Protein AF-A0A9D2R0I3-F1 (afdb_monomer_lite)

Structure (mmCIF, N/CA/C/O backbone):
data_AF-A0A9D2R0I3-F1
#
_entry.id   AF-A0A9D2R0I3-F1
#
loop_
_atom_site.group_PDB
_atom_site.id
_atom_site.type_symbol
_atom_site.label_atom_id
_atom_site.label_alt_id
_atom_site.label_comp_id
_atom_site.label_asym_id
_atom_site.label_entity_id
_atom_site.label_seq_id
_atom_site.pdbx_PDB_ins_code
_atom_site.Cartn_x
_atom_site.Cartn_y
_atom_site.Cartn_z
_atom_site.occupancy
_atom_site.B_iso_or_equiv
_atom_site.auth_seq_id
_atom_site.auth_comp_id
_atom_site.auth_asym_id
_atom_site.auth_atom_id
_atom_site.pdbx_PDB_model_num
ATOM 1 N N . MET A 1 1 ? 23.200 5.606 27.568 1.00 55.09 1 MET A N 1
ATOM 2 C CA . MET A 1 1 ? 24.551 5.949 27.064 1.00 55.09 1 MET A CA 1
ATOM 3 C C . MET A 1 1 ? 24.947 5.099 25.845 1.00 55.09 1 MET A C 1
ATOM 5 O O . MET A 1 1 ? 25.246 5.677 24.807 1.00 55.09 1 MET A O 1
ATOM 9 N N . LEU A 1 2 ? 24.791 3.766 25.894 1.00 62.06 2 LEU A N 1
ATOM 10 C CA . LEU A 1 2 ? 25.124 2.818 24.809 1.00 62.06 2 LEU A CA 1
ATOM 11 C C . LEU A 1 2 ? 24.421 3.070 23.445 1.00 62.06 2 LEU A C 1
ATOM 13 O O . LEU A 1 2 ? 25.081 3.100 22.410 1.00 62.06 2 LEU A O 1
ATOM 17 N N . LYS A 1 3 ? 23.099 3.343 23.419 1.00 56.97 3 LYS A N 1
ATOM 18 C CA . LYS A 1 3 ? 22.349 3.668 22.173 1.00 56.97 3 LYS A CA 1
ATOM 19 C C . LYS A 1 3 ? 22.918 4.885 21.424 1.00 56.97 3 LYS A C 1
ATOM 21 O O . LYS A 1 3 ? 22.943 4.890 20.198 1.00 56.97 3 LYS A O 1
ATOM 26 N N . ARG A 1 4 ? 23.394 5.908 22.150 1.00 61.12 4 ARG A N 1
ATOM 27 C CA . ARG A 1 4 ? 23.966 7.137 21.562 1.00 61.12 4 ARG A CA 1
ATOM 28 C C . ARG A 1 4 ? 25.358 6.904 20.961 1.00 61.12 4 ARG A C 1
ATOM 30 O O . ARG A 1 4 ? 25.667 7.512 19.943 1.00 61.12 4 ARG A O 1
ATOM 37 N N . GLN A 1 5 ? 26.166 6.014 21.543 1.00 58.47 5 GLN A N 1
ATOM 38 C CA . GLN A 1 5 ? 27.449 5.597 20.962 1.00 58.47 5 GLN A CA 1
ATOM 39 C C . GLN A 1 5 ? 27.254 4.723 19.715 1.00 58.47 5 GLN A C 1
ATOM 41 O O . GLN A 1 5 ? 27.872 5.003 18.695 1.00 58.47 5 GLN A O 1
ATOM 46 N N . LEU A 1 6 ? 26.326 3.757 19.736 1.00 60.03 6 LEU A N 1
ATOM 47 C CA . LEU A 1 6 ? 26.016 2.922 18.562 1.00 60.03 6 LEU A CA 1
ATOM 48 C C . LEU A 1 6 ? 25.506 3.745 17.367 1.00 60.03 6 LEU A C 1
ATOM 50 O O .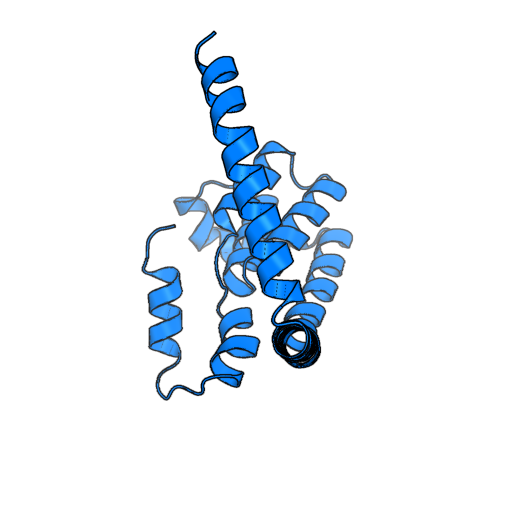 LEU A 1 6 ? 25.896 3.494 16.228 1.00 60.03 6 LEU A O 1
ATOM 54 N N . LEU A 1 7 ? 24.674 4.762 17.618 1.00 61.25 7 LEU A N 1
ATOM 55 C CA . LEU A 1 7 ? 24.217 5.702 16.587 1.00 61.25 7 LEU A CA 1
ATOM 56 C C . LEU A 1 7 ? 25.364 6.552 16.016 1.00 61.25 7 LEU A C 1
ATOM 58 O O . LEU A 1 7 ? 25.364 6.829 14.820 1.00 61.25 7 LEU A O 1
ATOM 62 N N . LYS A 1 8 ? 26.358 6.932 16.832 1.00 64.56 8 LYS A N 1
ATOM 63 C CA . LYS A 1 8 ? 27.538 7.688 16.376 1.00 64.56 8 LYS A CA 1
ATOM 64 C C . LYS A 1 8 ? 28.420 6.881 15.421 1.00 64.56 8 LYS A C 1
ATOM 66 O O . LYS A 1 8 ? 28.928 7.464 14.473 1.00 64.56 8 LYS A O 1
ATOM 71 N N . THR A 1 9 ? 28.562 5.572 15.631 1.00 68.56 9 THR A N 1
ATOM 72 C CA . THR A 1 9 ? 29.411 4.703 14.793 1.00 68.56 9 THR A CA 1
ATOM 73 C C . THR A 1 9 ? 28.689 4.184 13.543 1.00 68.56 9 THR A C 1
ATOM 75 O O . THR A 1 9 ? 29.307 4.056 12.492 1.00 68.56 9 THR A O 1
ATOM 78 N N . LYS A 1 10 ? 27.368 3.936 13.604 1.00 76.00 10 LYS A N 1
ATOM 79 C CA . LYS A 1 10 ? 26.576 3.500 12.432 1.00 76.00 10 LYS A CA 1
ATOM 80 C C . LYS A 1 10 ? 26.259 4.629 11.447 1.00 76.00 10 LYS A C 1
ATOM 82 O O . LYS A 1 10 ? 26.097 4.367 10.261 1.00 76.00 10 LYS A O 1
ATOM 87 N N . LYS A 1 11 ? 26.184 5.879 11.915 1.00 83.44 11 LYS A N 1
ATOM 88 C CA . LYS A 1 11 ? 25.903 7.049 11.068 1.00 83.44 11 LYS A CA 1
ATOM 89 C C . LYS A 1 11 ? 26.942 7.274 9.951 1.00 83.44 11 LYS A C 1
ATOM 91 O O . LYS A 1 11 ? 26.504 7.401 8.812 1.00 83.44 11 LYS A O 1
ATOM 96 N N . PRO A 1 12 ? 28.269 7.293 10.198 1.00 88.94 12 PRO A N 1
ATOM 97 C CA . PRO A 1 12 ? 29.255 7.449 9.125 1.00 88.94 12 PRO A CA 1
ATOM 98 C C . PRO A 1 12 ? 29.267 6.255 8.163 1.00 88.94 12 PRO A C 1
ATOM 100 O O . PRO A 1 12 ? 29.469 6.452 6.971 1.00 88.94 12 PRO A O 1
ATOM 103 N N . LEU A 1 13 ? 28.981 5.039 8.644 1.00 90.62 13 LEU A N 1
ATOM 104 C CA . LEU A 1 13 ? 28.846 3.855 7.791 1.00 90.62 13 LEU A CA 1
ATOM 105 C C . LEU A 1 13 ? 27.647 3.977 6.839 1.00 90.62 13 LEU A C 1
ATOM 107 O O . LEU A 1 13 ? 27.790 3.742 5.644 1.00 90.62 13 LEU A O 1
ATOM 111 N N . LEU A 1 14 ? 26.481 4.376 7.358 1.00 91.69 14 LEU A N 1
ATOM 112 C CA . LEU A 1 14 ? 25.283 4.592 6.547 1.00 91.69 14 LEU A CA 1
ATOM 113 C C . LEU A 1 14 ? 25.512 5.706 5.517 1.00 91.69 14 LEU A C 1
ATOM 115 O O . LEU A 1 14 ? 25.147 5.552 4.359 1.00 91.69 14 LEU A O 1
ATOM 119 N N . LEU A 1 15 ? 26.156 6.804 5.927 1.00 93.19 15 LEU A N 1
ATOM 120 C CA . LEU A 1 15 ? 26.511 7.903 5.028 1.00 93.19 15 LEU A CA 1
ATOM 121 C C . LEU A 1 15 ? 27.479 7.443 3.934 1.00 93.19 15 LEU A C 1
ATOM 123 O O . LEU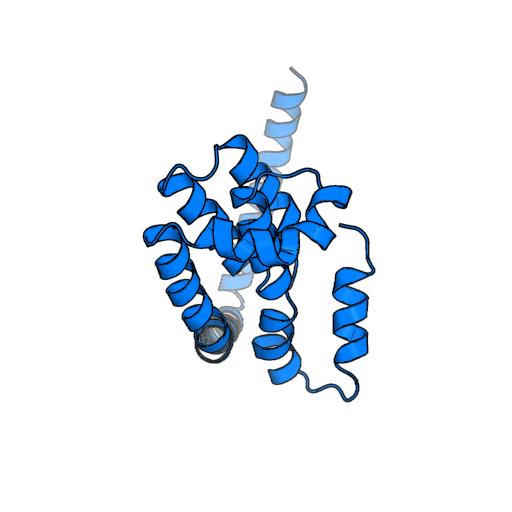 A 1 15 ? 27.239 7.731 2.770 1.00 93.19 15 LEU A O 1
ATOM 127 N N . SER A 1 16 ? 28.519 6.682 4.285 1.00 93.81 16 SER A N 1
ATOM 128 C CA . SER A 1 16 ? 29.455 6.104 3.314 1.00 93.81 16 SER A CA 1
ATOM 129 C C . SER A 1 16 ? 28.741 5.200 2.303 1.00 93.81 16 SER A C 1
ATOM 131 O O . SER A 1 16 ? 28.938 5.352 1.101 1.00 93.81 16 SER A O 1
ATOM 133 N N . LEU A 1 17 ? 27.837 4.330 2.771 1.00 95.44 17 LEU A N 1
ATOM 134 C CA . LEU A 1 17 ? 27.010 3.483 1.909 1.00 95.44 17 LEU A CA 1
ATOM 135 C C . LEU A 1 17 ? 26.142 4.314 0.952 1.00 95.44 17 LEU A C 1
ATOM 137 O O . LEU A 1 17 ? 26.129 4.043 -0.244 1.00 95.44 17 LEU A O 1
ATOM 141 N N . PHE A 1 18 ? 25.441 5.335 1.454 1.00 95.06 18 PHE A N 1
ATOM 142 C CA . PHE A 1 18 ? 24.621 6.224 0.623 1.00 95.06 18 PHE A CA 1
ATOM 143 C C . PHE A 1 18 ? 25.456 6.951 -0.436 1.00 95.06 18 PHE A C 1
ATOM 145 O O . PHE A 1 18 ? 25.051 7.013 -1.599 1.00 95.06 18 PHE A O 1
ATOM 152 N N . THR A 1 19 ? 26.635 7.455 -0.062 1.00 95.44 19 THR A N 1
ATOM 153 C CA . THR A 1 19 ? 27.558 8.110 -0.995 1.00 95.44 19 THR A CA 1
ATOM 154 C C . THR A 1 19 ? 28.059 7.128 -2.051 1.00 95.44 19 THR A C 1
ATOM 156 O O . THR A 1 19 ? 28.063 7.462 -3.231 1.00 95.44 19 THR A O 1
ATOM 159 N N . ALA A 1 20 ? 28.420 5.902 -1.661 1.00 96.38 20 ALA A N 1
ATOM 160 C CA . ALA A 1 20 ? 28.864 4.865 -2.589 1.00 96.38 20 ALA A CA 1
ATOM 161 C C . ALA A 1 20 ? 27.760 4.448 -3.576 1.00 96.38 20 ALA A C 1
ATOM 163 O O . ALA A 1 20 ? 28.024 4.331 -4.772 1.00 96.38 20 ALA A O 1
ATOM 164 N N . LEU A 1 21 ? 26.517 4.275 -3.108 1.00 94.31 21 LEU A N 1
ATOM 165 C CA . LEU A 1 21 ? 25.359 4.000 -3.968 1.00 94.31 21 LEU A CA 1
ATOM 166 C C . LEU A 1 21 ? 25.112 5.142 -4.958 1.00 94.31 21 LEU A C 1
ATOM 168 O O . LEU A 1 21 ? 24.952 4.899 -6.150 1.00 94.31 21 LEU A O 1
ATOM 172 N N . THR A 1 22 ? 25.154 6.386 -4.479 1.00 93.75 22 THR A N 1
ATOM 173 C CA . THR A 1 22 ? 24.981 7.577 -5.325 1.00 93.75 22 THR A CA 1
ATOM 174 C C . THR A 1 22 ? 26.075 7.670 -6.385 1.00 93.75 22 THR A C 1
ATOM 176 O O . THR A 1 22 ? 25.782 7.903 -7.555 1.00 93.75 22 THR A O 1
ATOM 179 N N . LEU A 1 23 ? 27.334 7.434 -6.005 1.00 96.38 23 LEU A N 1
ATOM 180 C CA . LEU A 1 23 ? 28.452 7.430 -6.944 1.00 96.38 23 LEU A CA 1
ATOM 181 C C . LEU A 1 23 ? 28.305 6.307 -7.977 1.00 96.38 23 LEU A C 1
ATOM 183 O O . LEU A 1 23 ? 28.544 6.532 -9.156 1.00 96.38 23 LEU A O 1
ATOM 187 N N . SER A 1 24 ? 27.840 5.130 -7.557 1.00 93.25 24 SER A N 1
ATOM 188 C CA . SER A 1 24 ? 27.579 4.005 -8.463 1.00 93.25 24 SER A CA 1
ATOM 189 C C . SER A 1 24 ? 26.484 4.344 -9.483 1.00 93.25 24 SER A C 1
ATOM 191 O O . SER A 1 24 ? 26.637 4.043 -10.661 1.00 93.25 24 SER A O 1
ATOM 193 N N . MET A 1 25 ? 25.415 5.034 -9.063 1.00 94.31 25 MET A N 1
ATOM 194 C CA . MET A 1 25 ? 24.373 5.535 -9.971 1.00 94.31 25 MET A CA 1
ATOM 195 C C . MET A 1 25 ? 24.899 6.598 -10.946 1.00 94.31 25 MET A C 1
ATOM 197 O O . MET A 1 25 ? 24.464 6.629 -12.091 1.00 94.3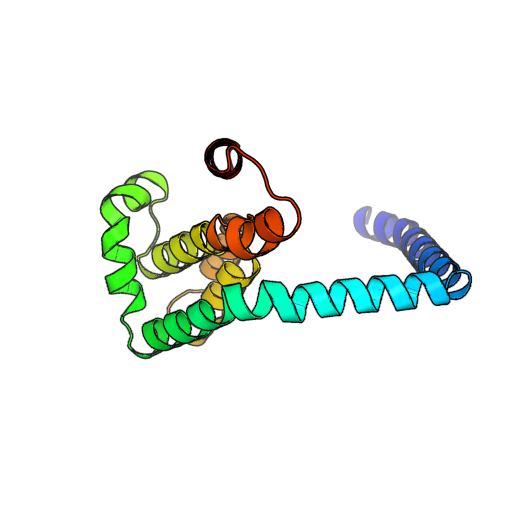1 25 MET A O 1
ATOM 201 N N . LEU A 1 26 ? 25.824 7.460 -10.507 1.00 94.75 26 LEU A N 1
ATOM 202 C CA . LEU A 1 26 ? 26.456 8.482 -11.351 1.00 94.75 26 LEU A CA 1
ATOM 203 C C . LEU A 1 26 ? 27.402 7.874 -12.394 1.00 94.75 26 LEU A C 1
ATOM 205 O O . LEU A 1 26 ? 27.425 8.338 -13.533 1.00 94.75 26 LEU A O 1
ATOM 209 N N . LEU A 1 27 ? 28.168 6.847 -12.009 1.00 96.44 27 LEU A N 1
ATOM 210 C CA . LEU A 1 27 ? 29.070 6.119 -12.906 1.00 96.44 27 LEU A CA 1
ATOM 211 C C . LEU A 1 27 ? 28.299 5.311 -13.960 1.00 96.44 27 LEU A C 1
ATOM 213 O O . LEU A 1 27 ? 28.746 5.206 -15.096 1.00 96.44 27 LEU A O 1
ATOM 217 N N . GLU A 1 28 ? 27.130 4.780 -13.596 1.00 94.88 28 GLU A N 1
ATOM 218 C CA . GLU A 1 28 ? 26.250 3.980 -14.459 1.00 94.88 28 GLU A CA 1
ATOM 219 C C . GLU A 1 28 ? 24.971 4.755 -14.836 1.00 94.88 28 GLU A C 1
ATOM 221 O O . GLU A 1 28 ? 23.865 4.209 -14.821 1.00 94.88 28 GLU A O 1
ATOM 226 N N . ASN A 1 29 ? 25.111 6.050 -15.148 1.00 93.56 29 ASN A N 1
ATOM 227 C CA . ASN A 1 29 ? 23.986 6.976 -15.332 1.00 93.56 29 ASN A CA 1
ATOM 228 C C . ASN A 1 29 ? 22.980 6.539 -16.418 1.00 93.56 29 ASN A C 1
ATOM 230 O O . ASN A 1 29 ? 21.777 6.594 -16.174 1.00 93.56 29 ASN A O 1
ATOM 234 N N . GLU A 1 30 ? 23.441 6.021 -17.557 1.00 94.25 30 GLU A N 1
ATOM 235 C CA . GLU A 1 30 ? 22.596 5.517 -18.647 1.00 94.25 30 GLU A CA 1
ATOM 236 C C . GLU A 1 30 ? 21.744 4.318 -18.196 1.00 94.25 30 GLU A C 1
ATOM 238 O O . GLU A 1 30 ? 20.542 4.239 -18.470 1.00 94.25 30 GLU A O 1
ATOM 243 N N . LYS A 1 31 ? 22.336 3.384 -17.436 1.00 93.62 31 LYS A N 1
ATOM 244 C CA . LYS A 1 31 ? 21.606 2.239 -16.864 1.00 93.62 31 LYS A CA 1
ATOM 245 C C . LYS A 1 31 ? 20.630 2.701 -15.789 1.00 93.62 31 LYS A C 1
ATOM 247 O O . LYS A 1 31 ? 19.487 2.255 -15.768 1.00 93.62 31 LYS A O 1
ATOM 252 N N . ALA A 1 32 ? 21.059 3.608 -14.913 1.00 93.56 32 ALA A N 1
ATOM 253 C CA . ALA A 1 32 ? 20.205 4.168 -13.875 1.00 93.56 32 ALA A CA 1
ATOM 254 C C . ALA A 1 32 ? 18.987 4.880 -14.485 1.00 93.56 32 ALA A C 1
ATOM 256 O O . ALA A 1 32 ? 17.864 4.664 -14.027 1.00 93.56 32 ALA A O 1
ATOM 257 N N . PHE A 1 33 ? 19.184 5.665 -15.546 1.00 94.06 33 PHE A N 1
ATOM 258 C CA . PHE A 1 33 ? 18.117 6.356 -16.263 1.00 94.06 33 PHE A CA 1
ATOM 259 C C . PHE A 1 33 ? 17.168 5.376 -16.967 1.00 94.06 33 PHE A C 1
ATOM 261 O O . PHE A 1 33 ? 15.962 5.409 -16.722 1.00 94.06 33 PHE A O 1
ATOM 268 N N . SER A 1 34 ? 17.699 4.462 -17.784 1.00 95.56 34 SER A N 1
ATOM 269 C CA . SER A 1 34 ? 16.892 3.497 -18.549 1.00 95.56 34 SER A CA 1
ATOM 270 C C . SER A 1 34 ? 16.086 2.543 -17.657 1.00 95.56 34 SER A C 1
ATOM 272 O O . SER A 1 34 ? 14.900 2.309 -17.912 1.00 95.56 34 SER A O 1
ATOM 274 N N . LEU A 1 35 ? 16.672 2.037 -16.567 1.00 93.69 35 LEU A N 1
ATOM 275 C CA . LEU A 1 35 ? 15.963 1.191 -15.602 1.00 93.69 35 LEU A CA 1
ATOM 276 C C . LEU A 1 35 ? 14.918 1.979 -14.804 1.00 93.69 35 LEU A C 1
ATOM 278 O O . LEU A 1 35 ? 13.829 1.461 -14.558 1.00 93.69 35 LEU A O 1
ATOM 282 N N . SER A 1 36 ? 15.200 3.237 -14.450 1.00 94.56 36 SER A N 1
ATOM 283 C CA . SER A 1 36 ? 14.213 4.104 -13.791 1.00 94.56 36 SER A CA 1
ATOM 284 C C . SER A 1 36 ? 13.021 4.391 -14.703 1.00 94.56 36 SER A C 1
ATOM 286 O O . SER A 1 36 ? 11.879 4.299 -14.256 1.00 94.56 36 SER A O 1
ATOM 288 N N . LEU A 1 37 ? 13.264 4.668 -15.988 1.00 96.31 37 LEU A N 1
ATOM 289 C CA . LEU A 1 37 ? 12.207 4.865 -16.981 1.00 96.31 37 LEU A CA 1
ATOM 290 C C . LEU A 1 37 ? 11.377 3.591 -17.176 1.00 96.31 37 LEU A C 1
ATOM 292 O O . LEU A 1 37 ? 10.151 3.651 -17.228 1.00 96.31 37 LEU A O 1
ATOM 296 N N . THR A 1 38 ? 12.032 2.428 -17.206 1.00 94.00 38 THR A N 1
ATOM 297 C CA . THR A 1 38 ? 11.348 1.128 -17.261 1.00 94.00 38 THR A CA 1
ATOM 298 C C . THR A 1 38 ? 10.446 0.932 -16.040 1.00 94.00 38 THR A C 1
ATOM 300 O O . THR A 1 38 ? 9.277 0.584 -16.187 1.00 94.00 38 THR A O 1
ATOM 303 N N . GLY A 1 39 ? 10.953 1.209 -14.834 1.00 92.00 39 GLY A N 1
ATOM 304 C CA . GLY A 1 39 ? 10.167 1.143 -13.600 1.00 92.00 39 GLY A CA 1
ATOM 305 C C . GLY A 1 39 ? 8.977 2.108 -13.596 1.00 92.00 39 GLY A C 1
ATOM 306 O O . GLY A 1 39 ? 7.878 1.723 -13.195 1.00 92.00 39 GLY A O 1
ATOM 307 N N . LEU A 1 40 ? 9.169 3.332 -14.095 1.00 95.31 40 LEU A N 1
ATOM 308 C CA . LEU A 1 40 ? 8.109 4.332 -14.228 1.00 95.31 40 LEU A CA 1
ATOM 309 C C . LEU A 1 40 ? 7.015 3.879 -15.203 1.00 95.31 40 LEU A C 1
ATOM 311 O O . LEU A 1 40 ? 5.834 3.971 -14.869 1.00 95.31 40 LEU A O 1
ATOM 315 N N . ASN A 1 41 ? 7.392 3.347 -16.368 1.00 94.31 41 ASN A N 1
ATOM 316 C CA . ASN A 1 41 ? 6.440 2.829 -17.351 1.00 94.31 41 ASN A CA 1
ATOM 317 C C . ASN A 1 41 ? 5.667 1.629 -16.798 1.00 94.31 41 ASN A C 1
ATOM 319 O O . ASN A 1 41 ? 4.449 1.584 -16.921 1.00 94.31 41 ASN A O 1
ATOM 323 N N . LEU A 1 42 ? 6.331 0.698 -16.104 1.00 90.25 42 LEU A N 1
ATOM 324 C CA . LEU A 1 42 ? 5.648 -0.420 -15.445 1.00 90.25 42 LEU A CA 1
ATOM 325 C C . LEU A 1 42 ? 4.636 0.067 -14.401 1.00 90.25 42 LEU A C 1
ATOM 327 O O . LEU A 1 42 ? 3.503 -0.419 -14.353 1.00 90.25 42 LEU A O 1
ATOM 331 N N . TRP A 1 43 ? 5.015 1.041 -13.573 1.00 90.50 43 TRP A N 1
ATOM 332 C CA . TRP A 1 43 ? 4.101 1.652 -12.611 1.00 90.50 43 TRP A CA 1
ATOM 333 C C . TRP A 1 43 ? 2.889 2.289 -13.306 1.00 90.50 43 TRP A C 1
ATOM 335 O O . TRP A 1 43 ? 1.746 2.013 -12.933 1.00 90.50 43 TRP A O 1
ATOM 345 N N . PHE A 1 44 ? 3.130 3.092 -14.342 1.00 92.56 44 PHE A N 1
ATOM 346 C CA . PHE A 1 44 ? 2.092 3.829 -15.053 1.00 92.56 44 PHE A CA 1
ATOM 347 C C . PHE A 1 44 ? 1.157 2.920 -15.862 1.00 92.56 44 PHE A C 1
ATOM 349 O O . PHE A 1 44 ? -0.058 3.060 -15.772 1.00 92.56 44 PHE A O 1
ATOM 356 N N . GLU A 1 45 ? 1.695 1.968 -16.620 1.00 91.12 45 GLU A N 1
ATOM 357 C CA . GLU A 1 45 ? 0.921 1.131 -17.543 1.00 91.12 45 GLU A CA 1
ATOM 358 C C . GLU A 1 45 ? 0.261 -0.073 -16.871 1.00 91.12 45 GLU A C 1
ATOM 360 O O . GLU A 1 45 ? -0.742 -0.582 -17.370 1.00 91.12 45 GLU A O 1
ATOM 365 N N . LYS A 1 46 ? 0.824 -0.574 -15.765 1.00 87.94 46 LYS A N 1
ATOM 366 C CA . LYS A 1 46 ? 0.334 -1.798 -15.110 1.00 87.94 46 LYS A CA 1
ATOM 367 C C . LYS A 1 46 ? -0.260 -1.519 -13.738 1.00 87.94 46 LYS A C 1
ATOM 369 O O . LYS A 1 46 ? -1.369 -1.969 -13.443 1.00 87.94 46 LYS A O 1
ATOM 374 N N . MET A 1 47 ? 0.447 -0.771 -12.891 1.00 87.12 47 MET A N 1
ATOM 375 C CA . MET A 1 47 ? 0.033 -0.584 -11.499 1.00 87.12 47 MET A CA 1
ATOM 376 C C . MET A 1 47 ? -1.144 0.389 -11.366 1.00 87.12 47 MET A C 1
ATOM 378 O O . MET A 1 47 ? -2.112 0.070 -10.673 1.00 87.12 47 MET A O 1
ATOM 382 N N . ILE A 1 48 ? -1.099 1.541 -12.050 1.00 90.50 48 ILE A N 1
ATOM 383 C CA . ILE A 1 48 ? -2.187 2.532 -12.000 1.00 90.50 48 ILE A CA 1
ATOM 384 C C . ILE A 1 48 ? -3.513 1.946 -12.501 1.00 90.50 48 ILE A C 1
ATOM 386 O O . ILE A 1 48 ? -4.477 2.007 -11.737 1.00 90.50 48 ILE A O 1
ATOM 390 N N . PRO A 1 49 ? -3.615 1.345 -13.704 1.00 90.12 49 PRO A N 1
ATOM 391 C CA . PRO A 1 49 ? -4.901 0.869 -14.211 1.00 90.12 49 PRO A CA 1
ATOM 392 C C . PRO A 1 49 ? -5.489 -0.246 -13.345 1.00 90.12 49 PRO A C 1
ATOM 394 O O . PRO A 1 49 ? -6.705 -0.355 -13.222 1.00 90.12 49 PRO A O 1
ATOM 397 N N . THR A 1 50 ? -4.624 -1.035 -12.698 1.00 89.06 50 THR A N 1
ATOM 398 C CA . THR A 1 50 ? -5.039 -2.099 -11.782 1.00 89.06 50 THR A CA 1
ATOM 399 C C . THR A 1 50 ? -5.601 -1.542 -10.476 1.00 89.06 50 THR A C 1
ATOM 401 O O . THR A 1 50 ? -6.634 -2.016 -10.021 1.00 89.06 50 THR A O 1
ATOM 404 N N . LEU A 1 51 ? -4.941 -0.566 -9.840 1.00 91.00 51 LEU A N 1
ATOM 405 C CA . LEU A 1 51 ? -5.297 -0.127 -8.483 1.00 91.00 51 LEU A CA 1
ATOM 406 C C . LEU A 1 51 ? -6.228 1.088 -8.444 1.00 91.00 51 LEU A C 1
ATOM 408 O O . LEU A 1 51 ? -7.053 1.189 -7.535 1.00 91.00 51 LEU A O 1
ATOM 412 N N . LEU A 1 52 ? -6.115 2.007 -9.405 1.00 92.62 52 LEU A N 1
ATOM 413 C CA . LEU A 1 52 ? -6.838 3.280 -9.399 1.00 92.62 52 LEU A CA 1
ATOM 414 C C . LEU A 1 52 ? -8.368 3.116 -9.312 1.00 92.62 52 LEU A C 1
ATOM 416 O O . LEU A 1 52 ? -8.972 3.819 -8.499 1.00 92.62 52 LEU A O 1
ATOM 420 N N . PRO A 1 53 ? -9.017 2.186 -10.045 1.00 92.12 53 PRO A N 1
ATOM 421 C CA . PRO A 1 53 ? -10.457 1.972 -9.904 1.00 92.12 53 PRO A CA 1
ATOM 422 C C . PRO A 1 53 ? -10.849 1.610 -8.467 1.00 92.12 53 PRO A C 1
ATOM 424 O O . PRO A 1 53 ? -11.803 2.164 -7.922 1.00 92.12 53 PRO A O 1
ATOM 427 N N . PHE A 1 54 ? -10.069 0.749 -7.807 1.00 91.56 54 PHE A N 1
ATOM 428 C CA . PHE A 1 54 ? -10.310 0.362 -6.417 1.00 91.56 54 PHE A CA 1
ATOM 429 C C . PHE A 1 54 ? -10.029 1.503 -5.438 1.00 91.56 54 PHE A C 1
ATOM 431 O O . PHE A 1 54 ? -10.756 1.638 -4.455 1.00 91.56 54 PHE A O 1
ATOM 438 N N . MET A 1 55 ? -9.027 2.350 -5.703 1.00 93.69 55 MET A N 1
ATOM 439 C CA . MET A 1 55 ? -8.774 3.561 -4.908 1.00 93.69 55 MET A CA 1
ATOM 440 C C . MET A 1 55 ? -9.994 4.484 -4.920 1.00 93.69 55 MET A C 1
ATOM 442 O O . MET A 1 55 ? -10.435 4.932 -3.862 1.00 93.69 55 MET A O 1
ATOM 446 N N . ILE A 1 56 ? -10.552 4.738 -6.107 1.00 95.12 56 ILE A N 1
ATOM 447 C CA . ILE A 1 56 ? -11.717 5.609 -6.288 1.00 95.12 56 ILE A CA 1
ATOM 448 C C . ILE A 1 56 ? -12.946 4.999 -5.606 1.00 95.12 56 ILE A C 1
ATOM 450 O O . ILE A 1 56 ? -13.577 5.660 -4.782 1.00 95.12 56 ILE A O 1
ATOM 454 N N . LEU A 1 57 ? -13.255 3.730 -5.889 1.00 94.81 57 LEU A N 1
ATOM 455 C CA . LEU A 1 57 ? -14.407 3.035 -5.307 1.00 94.81 57 LEU A CA 1
ATOM 456 C C . LEU A 1 57 ? -14.324 2.969 -3.780 1.00 94.81 57 LEU A C 1
ATOM 458 O O . LEU A 1 57 ? -15.300 3.267 -3.093 1.00 94.81 57 LEU A O 1
ATOM 462 N N . SER A 1 58 ? -13.152 2.641 -3.234 1.00 94.25 58 SER A N 1
ATOM 463 C CA . SER A 1 58 ? -12.949 2.615 -1.788 1.00 94.25 58 SER A CA 1
ATOM 464 C C . SER A 1 58 ? -13.099 4.002 -1.166 1.00 94.25 58 SER A C 1
ATOM 466 O O . SER A 1 58 ? -13.721 4.132 -0.114 1.00 94.25 58 SER A O 1
ATOM 468 N N . GLY A 1 59 ? -12.557 5.046 -1.799 1.00 94.00 59 GLY A N 1
ATOM 469 C CA . GLY A 1 59 ? -12.715 6.422 -1.326 1.00 94.00 59 GLY A CA 1
ATOM 470 C C . GLY A 1 59 ? -14.186 6.848 -1.284 1.00 94.00 59 GLY A C 1
ATOM 471 O O . GLY A 1 59 ? -14.630 7.448 -0.305 1.00 94.00 59 GLY A O 1
ATOM 472 N N . ILE A 1 60 ? -14.965 6.474 -2.304 1.00 95.81 60 ILE A N 1
ATOM 473 C CA . ILE A 1 60 ? -16.417 6.691 -2.345 1.00 95.81 60 ILE A CA 1
ATOM 474 C C . ILE A 1 60 ? -17.109 5.945 -1.192 1.00 95.81 60 ILE A C 1
ATOM 476 O O . ILE A 1 60 ? -17.889 6.554 -0.460 1.00 95.81 60 ILE A O 1
ATOM 480 N N . LEU A 1 61 ? -16.800 4.661 -0.973 1.00 95.88 61 LEU A N 1
ATOM 481 C CA . LEU A 1 61 ? -17.392 3.863 0.111 1.00 95.88 61 LEU A CA 1
ATOM 482 C C . LEU A 1 61 ? -17.121 4.453 1.500 1.00 95.88 61 LEU A C 1
ATOM 484 O O . LEU A 1 61 ? -18.035 4.512 2.323 1.00 95.88 61 LEU A O 1
ATOM 488 N N . ILE A 1 62 ? -15.893 4.910 1.759 1.00 95.06 62 ILE A N 1
ATOM 489 C CA . ILE A 1 62 ? -15.524 5.534 3.038 1.00 95.06 62 ILE A CA 1
ATOM 490 C C . ILE A 1 62 ? -16.323 6.826 3.245 1.00 95.06 62 ILE A C 1
ATOM 492 O O . ILE A 1 62 ? -16.933 7.010 4.298 1.00 95.06 62 ILE A O 1
ATOM 496 N N . ARG A 1 63 ? -16.381 7.698 2.230 1.00 93.81 63 ARG A N 1
ATOM 497 C CA . ARG A 1 63 ? -17.088 8.992 2.303 1.00 93.81 63 ARG A CA 1
ATOM 498 C C . ARG A 1 63 ? -18.596 8.840 2.457 1.00 93.81 63 ARG A C 1
ATOM 500 O O . ARG A 1 63 ? -19.216 9.638 3.150 1.00 93.81 63 ARG A O 1
ATOM 507 N N . MET A 1 64 ? -19.178 7.804 1.857 1.00 95.50 64 MET A N 1
ATOM 508 C CA . MET A 1 64 ? -20.596 7.471 2.017 1.00 95.50 64 MET A CA 1
ATOM 509 C C . MET A 1 64 ? -20.900 6.697 3.311 1.00 95.50 64 MET A C 1
ATOM 511 O O . MET A 1 64 ? -22.041 6.294 3.514 1.00 95.50 64 MET A O 1
ATOM 515 N N . ASN A 1 65 ? -19.916 6.470 4.192 1.00 93.56 65 ASN A N 1
ATOM 516 C CA . ASN A 1 65 ? -20.059 5.648 5.401 1.00 93.56 65 ASN A CA 1
ATOM 517 C C . ASN A 1 65 ? -20.523 4.200 5.131 1.00 93.56 65 ASN A C 1
ATOM 519 O O . ASN A 1 65 ? -21.126 3.561 5.992 1.00 93.56 65 ASN A O 1
ATOM 523 N N . LEU A 1 66 ? -20.213 3.657 3.951 1.00 95.19 66 LEU A N 1
ATOM 524 C CA . LEU A 1 66 ? -20.559 2.290 3.550 1.00 95.19 66 LEU A CA 1
ATOM 525 C C . LEU A 1 66 ? -19.425 1.279 3.778 1.00 95.19 66 LEU A C 1
ATOM 527 O O . LEU A 1 66 ? -19.664 0.077 3.662 1.00 95.19 66 LEU A O 1
ATOM 531 N N . SER A 1 67 ? -18.219 1.737 4.131 1.00 94.19 67 SER A N 1
ATOM 532 C CA . SER A 1 67 ? -17.055 0.883 4.429 1.00 94.19 67 SER A CA 1
ATOM 533 C C . SER A 1 67 ? -17.371 -0.210 5.452 1.00 94.19 67 SER A C 1
ATOM 535 O O . SER A 1 67 ? -17.052 -1.378 5.247 1.00 94.19 67 SER A O 1
ATOM 537 N N . ASP A 1 68 ? -18.071 0.153 6.525 1.00 93.25 68 ASP A N 1
ATOM 538 C CA . ASP A 1 68 ? -18.341 -0.747 7.648 1.00 93.25 68 ASP A CA 1
ATOM 539 C C . ASP A 1 68 ? -19.407 -1.781 7.250 1.00 93.25 68 ASP A C 1
ATOM 541 O O . ASP A 1 68 ? -19.312 -2.960 7.586 1.00 93.25 68 ASP A O 1
ATOM 545 N N . SER A 1 69 ? -20.393 -1.364 6.446 1.00 94.44 69 SER A N 1
ATOM 546 C CA . SER A 1 69 ? -21.380 -2.265 5.838 1.00 94.44 69 SER A CA 1
ATOM 547 C C . SER A 1 69 ? -20.729 -3.279 4.906 1.00 94.44 69 SER A C 1
ATOM 549 O O . SER A 1 69 ? -21.081 -4.455 4.951 1.00 94.44 69 SER A O 1
ATOM 551 N N . PHE A 1 70 ? -19.762 -2.846 4.097 1.00 94.25 70 PHE A N 1
ATOM 552 C CA . PHE A 1 70 ? -18.992 -3.747 3.247 1.00 94.25 70 PHE A CA 1
ATOM 553 C C . PHE A 1 70 ? -18.161 -4.730 4.084 1.00 94.25 70 PHE A C 1
ATOM 555 O O . PHE A 1 70 ? -18.172 -5.930 3.820 1.00 94.25 70 PHE A O 1
ATOM 562 N N . ALA A 1 71 ? -17.495 -4.255 5.139 1.00 93.38 71 ALA A N 1
ATOM 563 C CA . ALA A 1 71 ? -16.705 -5.102 6.030 1.00 93.38 71 ALA A CA 1
ATOM 564 C C . ALA A 1 71 ? -17.545 -6.174 6.737 1.00 93.38 71 ALA A C 1
ATOM 566 O O . ALA A 1 71 ? -17.085 -7.305 6.909 1.00 93.38 71 ALA A O 1
ATOM 567 N N . ARG A 1 72 ? -18.798 -5.858 7.093 1.00 92.62 72 ARG A N 1
ATOM 568 C CA . ARG A 1 72 ? -19.727 -6.813 7.713 1.00 92.62 72 ARG A CA 1
ATOM 569 C C . ARG A 1 72 ? -20.013 -8.043 6.857 1.00 92.62 72 ARG A C 1
ATOM 571 O O . ARG A 1 72 ? -20.275 -9.096 7.429 1.00 92.62 72 ARG A O 1
ATOM 578 N N . LEU A 1 73 ? -19.895 -7.956 5.530 1.00 94.12 73 LEU A N 1
ATOM 579 C CA . LEU A 1 73 ? -20.005 -9.124 4.647 1.00 94.12 73 LEU A CA 1
ATOM 580 C C . LEU A 1 73 ? -18.914 -10.170 4.942 1.00 94.12 73 LEU A C 1
ATOM 582 O O . LEU A 1 73 ? -19.168 -11.369 4.888 1.00 94.12 73 LEU A O 1
ATOM 586 N N . PHE A 1 74 ? -17.713 -9.712 5.302 1.00 91.69 74 PHE A N 1
ATOM 587 C CA . PHE A 1 74 ? -16.549 -10.556 5.596 1.00 91.69 74 PHE A CA 1
ATOM 588 C C . PHE A 1 74 ? -16.346 -10.804 7.098 1.00 91.69 74 PHE A C 1
ATOM 590 O O . PHE A 1 74 ? -15.528 -11.640 7.493 1.00 91.69 74 PHE A O 1
ATOM 597 N N . ALA A 1 75 ? -17.105 -10.112 7.952 1.00 90.81 75 ALA A N 1
ATOM 598 C CA . ALA A 1 75 ? -17.021 -10.242 9.400 1.00 90.81 75 ALA A CA 1
ATOM 599 C C . ALA A 1 75 ? -17.236 -11.678 9.925 1.00 90.81 75 ALA A C 1
ATOM 601 O O . ALA A 1 75 ? -16.487 -12.053 10.825 1.00 90.81 75 ALA A O 1
ATOM 602 N N . PRO A 1 76 ? -18.153 -12.519 9.397 1.00 90.06 76 PRO A N 1
ATOM 603 C CA . PRO A 1 76 ? -18.321 -13.891 9.890 1.00 90.06 76 PRO A CA 1
ATOM 604 C C . PRO A 1 76 ? -17.044 -14.734 9.798 1.00 90.06 76 PRO A C 1
ATOM 606 O O . PRO A 1 76 ? -16.802 -15.575 10.658 1.00 90.06 76 PRO A O 1
ATOM 609 N N . LEU A 1 77 ? -16.214 -14.480 8.782 1.00 88.75 77 LEU A N 1
ATOM 610 C CA . LEU A 1 77 ? -14.960 -15.195 8.558 1.00 88.75 77 LEU A CA 1
ATOM 611 C C . LEU A 1 77 ? -13.805 -14.586 9.362 1.00 88.75 77 LEU A C 1
ATOM 613 O O . LEU A 1 77 ? -13.043 -15.298 10.007 1.00 88.75 77 LEU A O 1
ATOM 617 N N . LEU A 1 78 ? -13.666 -13.259 9.324 1.00 88.50 78 LEU A N 1
ATOM 618 C CA . LEU A 1 78 ? -12.469 -12.575 9.820 1.00 88.50 78 LEU A CA 1
ATOM 619 C C . LEU A 1 78 ? -12.571 -12.146 11.287 1.00 88.50 78 LEU A C 1
ATOM 621 O O . LEU A 1 78 ? -11.564 -12.081 11.993 1.00 88.50 78 LEU A O 1
ATOM 625 N N . ARG A 1 79 ? -13.776 -11.860 11.783 1.00 88.19 79 ARG A N 1
ATOM 626 C CA . ARG A 1 79 ? -13.976 -11.355 13.147 1.00 88.19 79 ARG A CA 1
ATOM 627 C C . ARG A 1 79 ? -13.652 -12.389 14.235 1.00 88.19 79 ARG A C 1
ATOM 629 O O . ARG A 1 79 ? -13.040 -11.978 15.221 1.00 88.19 79 ARG A O 1
ATOM 636 N N . PRO A 1 80 ? -13.963 -13.695 14.090 1.00 88.06 80 PRO A N 1
ATOM 637 C CA . PRO A 1 80 ? -13.537 -14.708 15.062 1.00 88.06 80 PRO A CA 1
ATOM 638 C C . PRO A 1 80 ? -12.012 -14.845 15.163 1.00 88.06 80 PRO A C 1
ATOM 640 O O . PRO A 1 80 ? -11.495 -15.105 16.248 1.00 88.06 80 PRO A O 1
ATOM 643 N N . ILE A 1 81 ? -11.306 -14.636 14.045 1.00 87.00 81 ILE A N 1
ATOM 644 C CA . ILE A 1 81 ? -9.849 -14.787 13.934 1.00 87.00 81 ILE A CA 1
ATOM 645 C C . ILE A 1 81 ? -9.133 -13.563 14.516 1.00 87.00 81 ILE A C 1
ATOM 647 O O . ILE A 1 81 ? -8.275 -13.702 15.382 1.00 87.00 81 ILE A O 1
ATOM 651 N N . PHE A 1 82 ? -9.503 -12.359 14.068 1.00 85.56 82 PHE A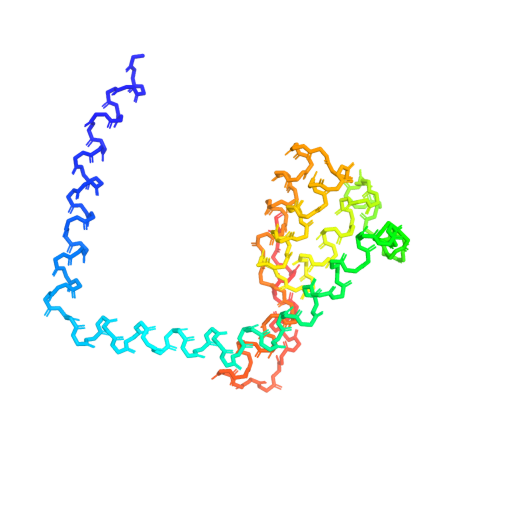 N 1
ATOM 652 C CA . PHE A 1 82 ? -8.746 -11.136 14.361 1.00 85.56 82 PHE A CA 1
ATOM 653 C C . PHE A 1 82 ? -9.357 -10.257 15.461 1.00 85.56 82 PHE A C 1
ATOM 655 O O . PHE A 1 82 ? -8.659 -9.412 16.013 1.00 85.56 82 PHE A O 1
ATOM 662 N N . ARG A 1 83 ? -10.644 -10.436 15.801 1.00 88.56 83 ARG A N 1
ATOM 663 C CA . ARG A 1 83 ? -11.369 -9.648 16.825 1.00 88.56 83 ARG A CA 1
ATOM 664 C C . ARG A 1 83 ? -11.254 -8.123 16.637 1.00 88.56 83 ARG A C 1
ATOM 666 O O . ARG A 1 83 ? -11.114 -7.379 17.603 1.00 88.56 83 ARG A O 1
ATOM 673 N N . LEU A 1 84 ? -11.323 -7.668 15.386 1.00 89.44 84 LEU A N 1
ATOM 674 C CA . LEU A 1 84 ? -11.188 -6.262 14.988 1.00 89.44 84 LEU A CA 1
ATOM 675 C C . LEU A 1 84 ? -12.544 -5.538 14.869 1.00 89.44 84 LEU A C 1
ATOM 677 O O . LEU A 1 84 ? -13.597 -6.177 14.765 1.00 89.44 84 LEU A O 1
ATOM 681 N N . SER A 1 85 ? -12.504 -4.199 14.870 1.00 92.69 85 SER A N 1
ATOM 682 C CA . SER A 1 85 ? -13.640 -3.328 14.532 1.00 92.69 85 SER A CA 1
ATOM 683 C C . SER A 1 85 ? -14.010 -3.437 13.044 1.00 92.69 85 SER A C 1
ATOM 685 O O . SER A 1 85 ? -13.179 -3.836 12.227 1.00 92.69 85 SER A O 1
ATOM 687 N N . ASP A 1 86 ? -15.241 -3.066 12.670 1.00 93.69 86 ASP A N 1
ATOM 688 C CA . ASP A 1 86 ? -15.694 -3.104 11.267 1.00 93.69 86 ASP A CA 1
ATOM 689 C C . ASP A 1 86 ? -14.802 -2.227 10.363 1.00 93.69 86 ASP A C 1
ATOM 691 O O . ASP A 1 86 ? -14.418 -2.652 9.273 1.00 93.69 86 ASP A O 1
ATOM 695 N N . SER A 1 87 ? -14.383 -1.051 10.846 1.00 93.94 87 SER A N 1
ATOM 696 C CA . SER A 1 87 ? -13.438 -0.170 10.145 1.00 93.94 87 SER A CA 1
ATOM 697 C C . SER A 1 87 ? -12.084 -0.845 9.902 1.00 93.94 87 SER A C 1
ATOM 699 O O . SER A 1 87 ? -11.528 -0.754 8.808 1.00 93.94 87 SER A O 1
ATOM 701 N N . CYS A 1 88 ? -11.541 -1.547 10.904 1.00 95.06 88 CYS A N 1
ATOM 702 C CA . CYS A 1 88 ? -10.291 -2.296 10.761 1.00 95.06 88 CYS A CA 1
ATOM 703 C C . CYS A 1 88 ? -10.451 -3.476 9.792 1.00 95.06 88 CYS A C 1
ATOM 705 O O . CYS A 1 88 ? -9.580 -3.713 8.959 1.00 95.06 88 CYS A O 1
ATOM 707 N N . LEU A 1 89 ? -11.579 -4.190 9.860 1.00 95.19 89 LEU A N 1
ATOM 708 C CA . LEU A 1 89 ? -11.897 -5.280 8.938 1.00 95.19 89 LEU A CA 1
ATOM 709 C C . LEU A 1 89 ? -11.986 -4.791 7.491 1.00 95.19 89 LEU A C 1
ATOM 711 O O . LEU A 1 89 ? -11.486 -5.472 6.600 1.00 95.19 89 LEU A O 1
ATOM 715 N N . TYR A 1 90 ? -12.558 -3.607 7.253 1.00 95.88 90 TYR A N 1
ATOM 716 C CA . TYR A 1 90 ? -12.576 -2.995 5.925 1.00 95.88 90 TYR A CA 1
ATOM 717 C C . TYR A 1 90 ? -11.157 -2.840 5.363 1.00 95.88 90 TYR A C 1
ATOM 719 O O . TYR A 1 90 ? -10.866 -3.289 4.254 1.00 95.88 90 TYR A O 1
ATOM 727 N N . VAL A 1 91 ? -10.257 -2.247 6.154 1.00 95.56 91 VAL A N 1
ATOM 728 C CA . VAL A 1 91 ? -8.861 -2.021 5.758 1.00 95.56 91 VAL A CA 1
ATOM 729 C C . VAL A 1 91 ? -8.136 -3.342 5.526 1.00 95.56 91 VAL A C 1
ATOM 731 O O . VAL A 1 91 ? -7.443 -3.476 4.522 1.00 95.56 91 VAL A O 1
ATOM 734 N N . LEU A 1 92 ? -8.345 -4.329 6.402 1.00 94.06 92 LEU A N 1
ATOM 735 C CA . LEU A 1 92 ? -7.765 -5.664 6.280 1.00 94.06 92 LEU A CA 1
ATOM 736 C C . LEU A 1 92 ? -8.201 -6.352 4.980 1.00 94.06 92 LEU A C 1
ATOM 738 O O . LEU A 1 92 ? -7.359 -6.866 4.250 1.00 94.06 92 LEU A O 1
ATOM 742 N N . VAL A 1 93 ? -9.498 -6.331 4.660 1.00 93.50 93 VAL A N 1
ATOM 743 C CA . VAL A 1 93 ? -10.042 -6.950 3.441 1.00 93.50 93 VAL A CA 1
ATOM 744 C C . VAL A 1 93 ? -9.460 -6.289 2.195 1.00 93.50 93 VAL A C 1
ATOM 746 O O . VAL A 1 93 ? -8.954 -6.982 1.313 1.00 93.50 93 VAL A O 1
ATOM 749 N N . ILE A 1 94 ? -9.485 -4.956 2.118 1.00 94.38 94 ILE A N 1
ATOM 750 C CA . ILE A 1 94 ? -8.948 -4.241 0.954 1.00 94.38 94 ILE A CA 1
ATOM 751 C C . ILE A 1 94 ? -7.428 -4.410 0.850 1.00 94.38 94 ILE A C 1
ATOM 753 O O . ILE A 1 94 ? -6.908 -4.608 -0.248 1.00 94.38 94 ILE A O 1
ATOM 757 N N . GLY A 1 95 ? -6.711 -4.376 1.973 1.00 93.19 95 GLY A N 1
ATOM 758 C CA . GLY A 1 95 ? -5.268 -4.594 2.023 1.00 93.19 95 GLY A CA 1
ATOM 759 C C . GLY A 1 95 ? -4.874 -6.007 1.607 1.00 93.19 95 GLY A C 1
ATOM 760 O O . GLY A 1 95 ? -3.918 -6.173 0.858 1.00 93.19 95 GLY A O 1
ATOM 761 N N . PHE A 1 96 ? -5.639 -7.023 2.005 1.00 90.88 96 PHE A N 1
ATOM 762 C CA . PHE A 1 96 ? -5.423 -8.383 1.529 1.00 90.88 96 PHE A CA 1
ATOM 763 C C . PHE A 1 96 ? -5.711 -8.495 0.041 1.00 90.88 96 PHE A C 1
ATOM 765 O O . PHE A 1 96 ? -4.838 -8.959 -0.678 1.00 90.88 96 PHE A O 1
ATOM 772 N N . LEU A 1 97 ? -6.862 -8.041 -0.454 1.00 90.75 97 LEU A N 1
ATOM 773 C CA . LEU A 1 97 ? -7.233 -8.213 -1.863 1.00 90.75 97 LEU A CA 1
ATOM 774 C C . LEU A 1 97 ? -6.335 -7.417 -2.823 1.00 90.75 97 LEU A C 1
ATOM 776 O O . LEU A 1 97 ? -5.888 -7.943 -3.847 1.00 90.75 97 LEU A O 1
ATOM 780 N N . CYS A 1 98 ? -6.051 -6.158 -2.490 1.00 91.19 98 CYS A N 1
ATOM 781 C CA . CYS A 1 98 ? -5.377 -5.209 -3.375 1.00 91.19 98 CYS A CA 1
ATOM 782 C C . CYS A 1 98 ? -3.909 -4.941 -3.005 1.00 91.19 98 CYS A C 1
ATOM 784 O O . CYS A 1 98 ? -3.211 -4.244 -3.741 1.00 91.19 98 CYS A O 1
ATOM 786 N N . GLY A 1 99 ? -3.428 -5.494 -1.894 1.00 90.62 99 GLY A N 1
ATOM 787 C CA . GLY A 1 99 ? -2.048 -5.380 -1.437 1.00 90.62 99 GLY A CA 1
ATOM 788 C C . GLY A 1 99 ? -1.713 -4.076 -0.710 1.00 90.62 99 GLY A C 1
ATOM 789 O O . GLY A 1 99 ? -2.552 -3.193 -0.500 1.00 90.62 99 GLY A O 1
ATOM 790 N N . PHE A 1 100 ? -0.434 -3.949 -0.359 1.00 90.31 100 PHE A N 1
ATOM 79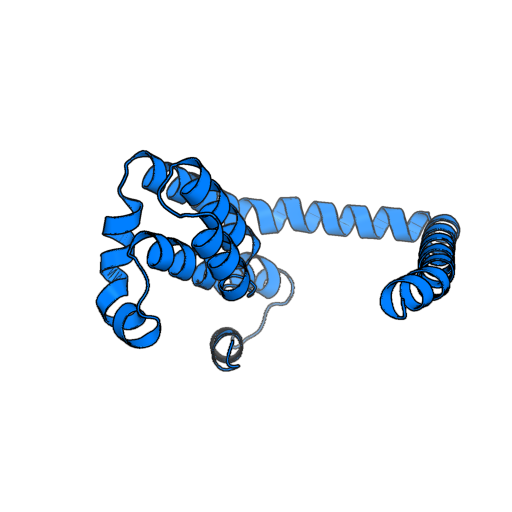1 C CA . PHE A 1 100 ? 0.107 -2.880 0.478 1.00 90.31 100 PHE A CA 1
ATOM 792 C C . PHE A 1 100 ? -0.154 -1.439 0.005 1.00 90.31 100 PHE A C 1
ATOM 794 O O . PHE A 1 100 ? -0.437 -0.612 0.877 1.00 90.31 100 PHE A O 1
ATOM 801 N N . PRO A 1 101 ? -0.145 -1.077 -1.302 1.00 90.56 101 PRO A N 1
ATOM 802 C CA . PRO A 1 101 ? -0.394 0.311 -1.694 1.00 90.56 101 PRO A CA 1
ATOM 803 C C . PRO A 1 101 ? -1.833 0.720 -1.366 1.00 90.56 101 PRO A C 1
ATOM 805 O O . PRO A 1 101 ? -2.086 1.810 -0.849 1.00 90.56 101 PRO A O 1
ATOM 808 N N . MET A 1 102 ? -2.776 -0.190 -1.621 1.00 92.94 102 MET A N 1
ATOM 809 C CA . MET A 1 102 ? -4.193 0.014 -1.345 1.00 92.94 102 MET A CA 1
ATOM 810 C C . MET A 1 102 ? -4.505 -0.058 0.145 1.00 92.94 102 MET A C 1
ATOM 812 O O . MET A 1 102 ? -5.200 0.819 0.653 1.00 92.94 102 MET A O 1
ATOM 816 N N . GLY A 1 103 ? -3.955 -1.039 0.865 1.00 94.06 103 GLY A N 1
ATOM 817 C CA . GLY A 1 103 ? -4.121 -1.135 2.315 1.00 94.06 103 GLY A CA 1
ATOM 818 C C . GLY A 1 103 ? -3.625 0.119 3.039 1.00 94.06 103 GLY A C 1
ATOM 819 O O . GLY A 1 103 ? -4.341 0.676 3.869 1.00 94.06 103 GLY A O 1
ATOM 820 N N . ALA A 1 104 ? -2.455 0.644 2.652 1.00 94.19 104 ALA A N 1
ATOM 821 C CA . ALA A 1 104 ? -1.925 1.885 3.211 1.00 94.19 104 ALA A CA 1
ATOM 822 C C . ALA A 1 104 ? -2.807 3.102 2.897 1.00 94.19 104 ALA A C 1
ATOM 824 O O . ALA A 1 104 ? -3.085 3.913 3.785 1.00 94.19 104 ALA A O 1
ATOM 825 N N . ARG A 1 105 ? -3.294 3.215 1.654 1.00 94.69 105 ARG A N 1
ATOM 826 C CA . ARG A 1 105 ? -4.204 4.292 1.248 1.00 94.69 105 ARG A CA 1
ATOM 827 C C . ARG A 1 105 ? -5.504 4.268 2.052 1.00 94.69 105 ARG A C 1
ATOM 829 O O . ARG A 1 105 ? -5.923 5.311 2.548 1.00 94.69 105 ARG A O 1
ATOM 836 N N . VAL A 1 106 ? -6.122 3.098 2.195 1.00 95.88 106 VAL A N 1
ATOM 837 C CA . VAL A 1 106 ? -7.393 2.930 2.910 1.00 95.88 106 VAL A CA 1
ATOM 838 C C . VAL A 1 106 ? -7.233 3.136 4.413 1.00 95.88 106 VAL A C 1
ATOM 840 O O . VAL A 1 106 ? -8.087 3.783 5.018 1.00 95.88 106 VAL A O 1
ATOM 843 N N . ALA A 1 107 ? -6.132 2.673 5.011 1.00 96.50 107 ALA A N 1
ATOM 844 C CA . ALA A 1 107 ? -5.804 2.956 6.407 1.00 96.50 107 ALA A CA 1
ATOM 845 C C . ALA A 1 107 ? -5.682 4.468 6.654 1.00 96.50 107 ALA A C 1
ATOM 847 O O . ALA A 1 107 ? -6.290 5.002 7.583 1.00 96.50 107 ALA A O 1
ATOM 848 N N . ALA A 1 108 ? -4.947 5.172 5.787 1.00 96.00 108 ALA A N 1
ATOM 849 C CA . ALA A 1 108 ? -4.774 6.617 5.881 1.00 96.00 108 ALA A CA 1
ATOM 850 C C . ALA A 1 108 ? -6.095 7.377 5.682 1.00 96.00 108 ALA A C 1
ATOM 852 O O . ALA A 1 108 ? -6.389 8.301 6.438 1.00 96.00 108 ALA A O 1
ATOM 853 N N . GLU A 1 109 ? -6.910 6.992 4.697 1.00 95.62 109 GLU A N 1
ATOM 854 C CA . GLU A 1 109 ? -8.191 7.652 4.427 1.00 95.62 109 GLU A CA 1
ATOM 855 C C . GLU A 1 109 ? -9.214 7.394 5.543 1.00 95.62 109 GLU A C 1
ATOM 857 O O . GLU A 1 109 ? -9.912 8.319 5.954 1.00 95.62 109 GLU A O 1
ATOM 862 N N . SER A 1 110 ? -9.246 6.183 6.104 1.00 96.00 110 SER A N 1
ATOM 863 C CA . SER A 1 110 ? -10.106 5.843 7.246 1.00 96.00 110 SER A CA 1
ATOM 864 C C . SER A 1 110 ? -9.700 6.609 8.510 1.00 96.00 110 SER A C 1
ATOM 866 O O . SER A 1 110 ? -10.563 7.123 9.218 1.00 96.00 110 SER A O 1
ATOM 868 N N . LEU A 1 111 ? -8.395 6.773 8.763 1.00 96.94 111 LEU A N 1
ATOM 869 C CA . LEU A 1 111 ? -7.888 7.623 9.846 1.00 96.94 111 LEU A CA 1
ATOM 870 C C . LEU A 1 111 ? -8.299 9.094 9.657 1.00 96.94 111 LEU A C 1
ATOM 872 O O . LEU A 1 111 ? -8.742 9.736 10.605 1.00 96.94 111 LEU A O 1
ATOM 876 N N . GLN A 1 112 ? -8.189 9.627 8.435 1.00 95.94 112 GLN A N 1
ATOM 877 C CA . GLN A 1 112 ? -8.575 11.013 8.129 1.00 95.94 112 GLN A CA 1
ATOM 878 C C . GLN A 1 112 ? -10.074 11.274 8.320 1.00 95.94 112 GLN A C 1
ATOM 880 O O . GLN A 1 112 ? -10.449 12.370 8.723 1.00 95.94 112 GLN A O 1
ATOM 885 N N . HIS A 1 113 ? -10.922 10.274 8.068 1.00 94.94 113 HIS A N 1
ATOM 886 C CA . HIS A 1 113 ? -12.372 10.365 8.272 1.00 94.94 113 HIS A CA 1
ATOM 887 C C . HIS A 1 113 ? -12.813 9.946 9.688 1.00 94.94 113 HIS A C 1
ATOM 889 O O . HIS A 1 113 ? -14.006 9.786 9.931 1.00 94.94 113 HIS A O 1
ATOM 895 N N . GLY A 1 114 ? -11.877 9.746 10.626 1.00 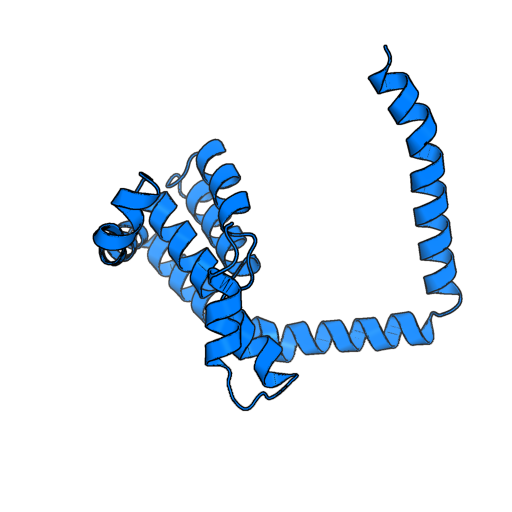94.44 114 GLY A N 1
ATOM 896 C CA . GLY A 1 114 ? -12.187 9.389 12.015 1.00 94.44 114 GLY A CA 1
ATOM 897 C C . GLY A 1 114 ? -12.762 7.980 12.203 1.00 94.44 114 GLY A C 1
ATOM 898 O O . GLY A 1 114 ? -13.335 7.692 13.249 1.00 94.44 114 GLY A O 1
ATOM 899 N N . LYS A 1 115 ? -12.624 7.100 11.202 1.00 93.94 115 LYS A N 1
ATOM 900 C CA . LYS A 1 115 ? -13.063 5.694 11.253 1.00 93.94 115 LYS A CA 1
ATOM 901 C C . LYS A 1 115 ? -12.091 4.789 12.006 1.00 93.94 115 LYS A C 1
ATOM 903 O O . LYS A 1 115 ? -12.508 3.733 12.472 1.00 93.94 115 LYS A O 1
ATOM 908 N N . LEU A 1 116 ? -10.821 5.186 12.070 1.00 95.88 116 LEU A N 1
ATOM 909 C CA . LEU A 1 116 ? -9.751 4.513 12.803 1.00 95.88 116 LEU A CA 1
ATOM 910 C C . LEU A 1 116 ? -9.064 5.504 13.732 1.00 95.88 116 LEU A C 1
ATOM 912 O O . LEU A 1 116 ? -8.917 6.679 13.385 1.00 95.88 116 LEU A O 1
ATOM 916 N N . ASP A 1 117 ? -8.548 5.012 14.852 1.00 95.75 117 ASP A N 1
ATOM 917 C CA . ASP A 1 117 ? -7.552 5.745 15.622 1.00 95.75 117 ASP A CA 1
ATOM 918 C C . ASP A 1 117 ? -6.125 5.557 15.049 1.00 95.75 117 ASP A C 1
ATOM 920 O O . ASP A 1 117 ? -5.863 4.746 14.154 1.00 95.75 117 ASP A O 1
ATOM 924 N N . LYS A 1 118 ? -5.153 6.329 15.556 1.00 96.06 118 LYS A N 1
ATOM 925 C CA . LYS A 1 118 ? -3.754 6.236 15.094 1.00 96.06 118 LYS A CA 1
ATOM 926 C C . LYS A 1 118 ? -3.115 4.868 15.372 1.00 96.06 118 LYS A C 1
ATOM 928 O O . LYS A 1 118 ? -2.231 4.459 14.620 1.00 96.06 118 LYS A O 1
ATOM 933 N N . LYS A 1 119 ? -3.505 4.189 16.454 1.00 95.56 119 LYS A N 1
ATOM 934 C CA . LYS A 1 119 ? -2.962 2.878 16.835 1.00 95.56 119 LYS A CA 1
ATOM 935 C C . LYS A 1 119 ? -3.521 1.788 15.925 1.00 95.56 119 LYS A C 1
ATOM 937 O O . LYS A 1 119 ? -2.741 0.998 15.409 1.00 95.56 119 LYS A O 1
ATOM 942 N N . GLU A 1 120 ? -4.826 1.790 15.680 1.00 95.25 120 GLU A N 1
ATOM 943 C CA . GLU A 1 120 ? -5.524 0.925 14.733 1.00 95.25 120 GLU A CA 1
ATOM 944 C C . GLU A 1 120 ? -4.965 1.105 13.323 1.00 95.25 120 GLU A C 1
ATOM 946 O O . GLU A 1 120 ? -4.588 0.125 12.688 1.00 95.25 120 GLU A O 1
ATOM 951 N N . ALA A 1 121 ? -4.807 2.346 12.851 1.00 95.44 121 ALA A N 1
ATOM 952 C CA . ALA A 1 121 ? -4.210 2.612 11.545 1.00 95.44 121 ALA A CA 1
ATOM 953 C C . ALA A 1 121 ? -2.776 2.063 11.448 1.00 95.44 121 ALA A C 1
ATOM 955 O O . ALA A 1 121 ? -2.437 1.395 10.473 1.00 95.44 121 ALA A O 1
ATOM 956 N N . SER A 1 122 ? -1.942 2.280 12.473 1.00 94.75 122 SER A N 1
ATOM 957 C CA . SER A 1 122 ? -0.580 1.729 12.515 1.00 94.75 122 SER A CA 1
ATOM 958 C C . SER A 1 122 ? -0.565 0.201 12.552 1.00 94.75 122 SER A C 1
ATOM 960 O O . SER A 1 122 ? 0.304 -0.408 11.935 1.00 94.75 122 SER A O 1
ATOM 962 N N . LEU A 1 123 ? -1.501 -0.419 13.272 1.00 93.00 123 LEU A N 1
ATOM 963 C CA . LEU A 1 123 ? -1.646 -1.869 13.330 1.00 93.00 123 LEU A CA 1
ATOM 964 C C . LEU A 1 123 ? -2.050 -2.426 11.961 1.00 93.00 123 LEU A C 1
ATOM 966 O O . LEU A 1 123 ? -1.459 -3.393 11.487 1.00 93.00 123 LEU A O 1
ATOM 970 N N . MET A 1 124 ? -3.022 -1.793 11.300 1.00 94.00 124 MET A N 1
ATOM 971 C CA . MET A 1 124 ? -3.489 -2.206 9.979 1.00 94.00 124 MET A CA 1
ATOM 972 C C . MET A 1 124 ? -2.400 -2.080 8.916 1.00 94.00 124 MET A C 1
ATOM 974 O O . MET A 1 124 ? -2.335 -2.933 8.037 1.00 94.00 124 MET A O 1
ATOM 978 N N . LEU A 1 125 ? -1.505 -1.090 9.008 1.00 92.75 125 LEU A N 1
ATOM 979 C CA . LEU A 1 125 ? -0.345 -1.001 8.113 1.00 92.75 125 LEU A CA 1
ATOM 980 C C . LEU A 1 125 ? 0.565 -2.231 8.213 1.00 92.75 125 LEU A C 1
ATOM 982 O O . LEU A 1 125 ? 1.038 -2.708 7.184 1.00 92.75 125 LEU A O 1
ATOM 986 N N . SER A 1 126 ? 0.768 -2.773 9.416 1.00 89.75 126 SER A N 1
ATOM 987 C CA . SER A 1 126 ? 1.538 -4.008 9.603 1.00 89.75 126 SER A CA 1
ATOM 988 C C . SER A 1 126 ? 0.843 -5.211 8.960 1.00 89.75 126 SER A C 1
ATOM 990 O O . SER A 1 126 ? 1.492 -5.986 8.265 1.00 89.75 126 SER A O 1
ATOM 992 N N . PHE A 1 127 ? -0.479 -5.341 9.123 1.00 86.88 127 PHE A N 1
ATOM 993 C CA . PHE A 1 127 ? -1.250 -6.437 8.516 1.00 86.88 127 PHE A CA 1
ATOM 994 C C . PHE A 1 127 ? -1.396 -6.315 6.997 1.00 86.88 127 PHE A C 1
ATOM 996 O O . PHE A 1 127 ? -1.460 -7.319 6.294 1.00 86.88 127 PHE A O 1
ATOM 1003 N N . CYS A 1 128 ? -1.446 -5.096 6.470 1.00 88.19 128 CYS A N 1
ATOM 1004 C CA . CYS A 1 128 ? -1.625 -4.854 5.043 1.00 88.19 128 CYS A CA 1
ATOM 1005 C C . CYS A 1 128 ? -0.307 -4.871 4.260 1.00 88.19 128 CYS A C 1
ATOM 1007 O O . CYS A 1 128 ? -0.324 -4.582 3.067 1.00 88.19 128 CYS A O 1
ATOM 1009 N N . ASN A 1 129 ? 0.826 -5.212 4.878 1.00 87.50 129 ASN A N 1
ATOM 1010 C CA . ASN A 1 129 ? 2.136 -5.234 4.224 1.00 87.50 129 ASN A CA 1
ATOM 1011 C C . ASN A 1 129 ? 2.363 -6.494 3.362 1.00 87.50 129 ASN A C 1
ATOM 1013 O O . ASN A 1 129 ? 3.404 -7.139 3.440 1.00 87.50 129 ASN A O 1
ATOM 1017 N N . ASN A 1 130 ? 1.376 -6.854 2.541 1.00 86.31 130 ASN A N 1
ATOM 1018 C CA . ASN A 1 130 ? 1.434 -8.014 1.655 1.00 86.31 130 ASN A CA 1
ATOM 1019 C C . ASN A 1 130 ? 1.134 -7.624 0.219 1.00 86.31 130 ASN A C 1
ATOM 1021 O O . ASN A 1 130 ? 0.525 -6.592 -0.069 1.00 86.31 130 ASN A O 1
ATOM 1025 N N . ILE A 1 131 ? 1.530 -8.493 -0.700 1.00 86.88 131 ILE A N 1
ATOM 1026 C CA . ILE A 1 131 ? 1.075 -8.432 -2.082 1.00 86.88 131 ILE A CA 1
ATOM 1027 C C . ILE A 1 131 ? -0.324 -9.059 -2.120 1.00 86.88 131 ILE A C 1
ATOM 1029 O O . ILE A 1 131 ? -0.508 -10.171 -1.639 1.00 86.88 131 ILE A O 1
ATOM 1033 N N . GLY A 1 132 ? -1.310 -8.351 -2.672 1.00 88.38 132 GLY A N 1
ATOM 1034 C CA . GLY A 1 132 ? -2.666 -8.880 -2.843 1.00 88.38 132 GLY A CA 1
ATOM 1035 C C . GLY A 1 132 ? -2.856 -9.567 -4.200 1.00 88.38 132 GLY A C 1
ATOM 1036 O O . GLY A 1 132 ? -2.133 -9.241 -5.141 1.00 88.38 132 GLY A O 1
ATOM 1037 N N . PRO A 1 133 ? -3.819 -10.489 -4.360 1.00 88.94 133 PRO A N 1
ATOM 1038 C CA . PRO A 1 133 ? -4.070 -11.233 -5.588 1.00 88.94 133 PRO A CA 1
ATOM 1039 C C . PRO A 1 133 ? -4.487 -10.324 -6.740 1.00 88.94 133 PRO A C 1
ATOM 1041 O O . PRO A 1 133 ? -4.121 -10.608 -7.877 1.00 88.94 133 PRO A O 1
ATOM 1044 N N . ILE A 1 134 ? -5.188 -9.214 -6.478 1.00 88.31 134 ILE A N 1
ATOM 1045 C CA . ILE A 1 134 ? -5.543 -8.238 -7.520 1.00 88.31 134 ILE A CA 1
ATOM 1046 C C . ILE A 1 134 ? -4.278 -7.552 -8.034 1.00 88.31 134 ILE A C 1
ATOM 1048 O O . ILE A 1 134 ? -4.044 -7.518 -9.241 1.00 88.31 134 ILE A O 1
ATOM 1052 N N . TYR A 1 135 ? -3.420 -7.085 -7.123 1.00 86.81 135 TYR A N 1
ATOM 1053 C CA . TYR A 1 135 ? -2.125 -6.510 -7.484 1.00 86.81 135 TYR A CA 1
ATOM 1054 C C . TYR A 1 135 ? -1.250 -7.531 -8.219 1.00 86.81 135 TYR A C 1
ATOM 1056 O O . TYR A 1 135 ? -0.722 -7.243 -9.286 1.00 86.81 135 TYR A O 1
ATOM 1064 N N . PHE A 1 136 ? -1.122 -8.745 -7.685 1.00 87.75 136 PHE A N 1
ATOM 1065 C CA . PHE A 1 136 ? -0.295 -9.797 -8.266 1.00 87.75 136 PHE A CA 1
ATOM 1066 C C . PHE A 1 136 ? -0.774 -10.193 -9.663 1.00 87.75 136 PHE A C 1
ATOM 1068 O O . PHE A 1 136 ? 0.033 -10.351 -10.572 1.00 87.75 136 PHE A O 1
ATOM 1075 N N . SER A 1 137 ? -2.084 -10.296 -9.868 1.00 87.00 137 SER A N 1
ATOM 1076 C CA . SER A 1 137 ? -2.636 -10.682 -11.166 1.00 87.00 137 SER A CA 1
ATOM 1077 C C . SER A 1 137 ? -2.552 -9.552 -12.187 1.00 87.00 137 SER A C 1
ATOM 1079 O O . SER A 1 137 ? -2.124 -9.776 -13.317 1.00 87.00 137 SER A O 1
ATOM 1081 N N . GLY A 1 138 ? -2.903 -8.325 -11.793 1.00 83.00 138 GLY A N 1
ATOM 1082 C CA . GLY A 1 138 ? -2.848 -7.161 -12.681 1.00 83.00 138 GLY A CA 1
ATOM 1083 C C . GLY A 1 138 ? -1.422 -6.722 -13.024 1.00 83.00 138 GLY A C 1
ATOM 1084 O O . GLY A 1 138 ? -1.168 -6.271 -14.136 1.00 83.00 138 GLY A O 1
ATOM 1085 N N . PHE A 1 139 ? -0.471 -6.915 -12.108 1.00 84.38 139 PHE A N 1
ATOM 1086 C CA . PHE A 1 139 ? 0.917 -6.498 -12.292 1.00 84.38 139 PHE A CA 1
ATOM 1087 C C . PHE A 1 139 ? 1.852 -7.667 -12.631 1.00 84.38 139 PHE A C 1
ATOM 1089 O O . PHE A 1 139 ? 2.420 -7.713 -13.719 1.00 84.38 139 PHE A O 1
ATOM 1096 N N . VAL A 1 140 ? 2.010 -8.631 -11.716 1.00 82.75 140 VAL A N 1
ATOM 1097 C CA . VAL A 1 140 ? 3.055 -9.668 -11.802 1.00 82.75 140 VAL A CA 1
ATOM 1098 C C . VAL A 1 140 ? 2.750 -10.702 -12.881 1.00 82.75 140 VAL A C 1
ATOM 1100 O O . VAL A 1 140 ? 3.616 -10.975 -13.704 1.00 82.75 140 VAL A O 1
ATOM 1103 N N . LEU A 1 141 ? 1.530 -11.246 -12.933 1.00 84.44 141 LEU A N 1
ATOM 1104 C CA . LEU A 1 141 ? 1.163 -12.243 -13.952 1.00 84.44 141 LEU A CA 1
ATOM 1105 C C . LEU A 1 141 ? 1.138 -11.661 -15.371 1.00 84.44 141 LEU A C 1
ATOM 1107 O O . LEU A 1 141 ? 1.376 -12.385 -16.333 1.00 84.44 141 LEU A O 1
ATOM 1111 N N . ASN A 1 142 ? 0.880 -10.358 -15.502 1.00 80.69 142 ASN A N 1
ATOM 1112 C CA . ASN A 1 142 ? 0.984 -9.656 -16.780 1.00 80.69 142 ASN A CA 1
ATOM 1113 C C . ASN A 1 142 ? 2.439 -9.514 -17.251 1.00 80.69 142 ASN A C 1
ATOM 1115 O O . ASN A 1 142 ? 2.681 -9.433 -18.452 1.00 80.69 142 ASN A O 1
ATOM 1119 N N . LEU A 1 143 ? 3.396 -9.470 -16.320 1.00 81.50 143 LEU A N 1
ATOM 1120 C CA . LEU A 1 143 ? 4.822 -9.376 -16.626 1.00 81.50 143 LEU A CA 1
ATOM 1121 C C . LEU A 1 143 ? 5.460 -10.760 -16.832 1.00 81.50 143 LEU A C 1
ATOM 1123 O O . LEU A 1 143 ? 6.310 -10.926 -17.702 1.00 81.50 143 LEU A O 1
ATOM 1127 N N . PHE A 1 144 ? 5.019 -11.755 -16.061 1.00 82.81 144 PHE A N 1
ATOM 1128 C CA . PHE A 1 144 ? 5.487 -13.138 -16.109 1.00 82.81 144 PHE A CA 1
ATOM 1129 C C . PHE A 1 144 ? 4.281 -14.088 -16.179 1.00 82.81 144 PHE A C 1
ATOM 1131 O O . PHE A 1 144 ? 3.765 -14.497 -15.135 1.00 82.81 144 PHE A O 1
ATOM 1138 N N . PRO A 1 145 ? 3.797 -14.442 -17.382 1.00 76.38 145 PRO A N 1
ATOM 1139 C CA . PRO A 1 145 ? 2.655 -15.335 -17.521 1.00 76.38 145 PRO A CA 1
ATOM 1140 C C . PRO A 1 145 ? 3.008 -16.737 -17.014 1.00 76.38 145 PRO A C 1
ATOM 1142 O O . PRO A 1 145 ? 3.986 -17.344 -17.449 1.00 76.38 145 PRO A O 1
ATOM 1145 N N . VAL A 1 146 ? 2.198 -17.264 -16.093 1.00 81.88 146 VAL A N 1
ATOM 1146 C CA . VAL A 1 146 ? 2.402 -18.589 -15.490 1.00 81.88 146 VAL A CA 1
ATOM 1147 C C . VAL A 1 146 ? 1.165 -19.456 -15.687 1.00 81.88 146 VAL A C 1
ATOM 1149 O O . VAL A 1 146 ? 0.044 -18.999 -15.487 1.00 81.88 146 VAL A O 1
ATOM 1152 N N . SER A 1 147 ? 1.355 -20.737 -16.014 1.00 79.19 147 SER A N 1
ATOM 1153 C CA . SER A 1 147 ? 0.258 -21.660 -16.350 1.00 79.19 147 SER A CA 1
ATOM 1154 C C . SER A 1 147 ? -0.673 -21.999 -15.176 1.00 79.19 147 SER A C 1
ATOM 1156 O O . SER A 1 147 ? -1.768 -22.510 -15.395 1.00 79.19 147 SER A O 1
ATOM 1158 N N . ARG A 1 148 ? -0.248 -21.771 -13.923 1.00 82.12 148 ARG A N 1
ATOM 1159 C CA . ARG A 1 148 ? -1.008 -22.116 -12.704 1.00 82.12 148 ARG A CA 1
ATOM 1160 C C . ARG A 1 148 ? -1.014 -20.961 -11.688 1.00 82.12 148 ARG A C 1
ATOM 1162 O O . ARG A 1 148 ? -0.361 -21.070 -10.650 1.00 82.12 148 ARG A O 1
ATOM 1169 N N . PRO A 1 149 ? -1.757 -19.869 -11.943 1.00 79.00 149 PRO A N 1
ATOM 1170 C CA . PRO A 1 149 ? -1.769 -18.687 -11.073 1.00 79.00 149 PRO A CA 1
ATOM 1171 C C . PRO A 1 149 ? -2.326 -18.972 -9.671 1.00 79.00 149 PRO A C 1
ATOM 1173 O O . PRO A 1 149 ? -1.875 -18.381 -8.693 1.00 79.00 149 PRO A O 1
ATOM 1176 N N . PHE A 1 150 ? -3.235 -19.945 -9.550 1.00 81.56 150 PHE A N 1
ATOM 1177 C CA . PHE A 1 150 ? -3.828 -20.341 -8.272 1.00 81.56 150 PHE A CA 1
ATOM 1178 C C . PHE A 1 150 ? -2.792 -20.804 -7.236 1.00 81.56 150 PHE A C 1
ATOM 1180 O O . PHE A 1 150 ? -2.937 -20.501 -6.055 1.00 81.56 150 PHE A O 1
ATOM 1187 N N . LEU A 1 151 ? -1.722 -21.490 -7.661 1.00 82.94 151 LEU A N 1
ATOM 1188 C CA . LEU A 1 151 ? -0.670 -21.942 -6.745 1.00 82.94 151 LEU A CA 1
ATOM 1189 C C . LEU A 1 151 ? 0.071 -20.756 -6.111 1.00 82.94 151 LEU A C 1
ATOM 1191 O O . LEU A 1 151 ? 0.421 -20.805 -4.934 1.00 82.94 151 LEU A O 1
ATOM 1195 N N . PHE A 1 152 ? 0.265 -19.678 -6.874 1.00 82.44 152 PHE A N 1
ATOM 1196 C CA . PHE A 1 152 ? 0.883 -18.453 -6.373 1.00 82.44 152 PHE A CA 1
ATOM 1197 C C . PHE A 1 152 ? -0.046 -17.721 -5.412 1.00 82.44 152 PHE A C 1
ATOM 1199 O O . PHE A 1 152 ? 0.398 -17.330 -4.340 1.00 82.44 152 PHE A O 1
ATOM 1206 N N . TRP A 1 153 ? -1.338 -17.607 -5.734 1.00 81.81 153 TRP A N 1
ATOM 1207 C CA . TRP A 1 153 ? -2.312 -17.017 -4.810 1.00 81.81 153 TRP A CA 1
ATOM 1208 C C . TRP A 1 153 ? -2.410 -17.798 -3.500 1.00 81.81 153 TRP A C 1
ATOM 1210 O O . TRP A 1 153 ? -2.444 -17.189 -2.436 1.00 81.81 153 TRP A O 1
ATOM 1220 N N . ALA A 1 154 ? -2.400 -19.132 -3.562 1.00 81.19 154 ALA A N 1
ATOM 1221 C CA . ALA A 1 154 ? -2.354 -19.966 -2.369 1.00 81.19 154 ALA A CA 1
ATOM 1222 C C . ALA A 1 154 ? -1.072 -19.691 -1.569 1.00 81.19 154 ALA A C 1
ATOM 1224 O O . ALA A 1 154 ? -1.157 -19.365 -0.391 1.00 81.19 154 ALA A O 1
ATOM 1225 N N . GLY A 1 155 ? 0.100 -19.722 -2.213 1.00 81.31 155 GLY A N 1
ATOM 1226 C CA . GLY A 1 155 ? 1.385 -19.445 -1.563 1.00 81.31 155 GLY A CA 1
ATOM 1227 C C . GLY A 1 155 ? 1.473 -18.062 -0.906 1.00 81.31 155 GLY A C 1
ATOM 1228 O O . GLY A 1 155 ? 2.067 -17.943 0.162 1.00 81.31 155 GLY A O 1
ATOM 1229 N N . MET A 1 156 ? 0.836 -17.041 -1.489 1.00 79.25 156 MET A N 1
ATOM 1230 C CA . MET A 1 156 ? 0.807 -15.676 -0.946 1.00 79.25 156 MET A CA 1
ATOM 1231 C C . MET A 1 156 ? 0.094 -15.567 0.408 1.00 79.25 156 MET A C 1
ATOM 1233 O O . MET A 1 156 ? 0.460 -14.707 1.201 1.00 79.25 156 MET A O 1
ATOM 1237 N N . TYR A 1 157 ? -0.895 -16.423 0.682 1.00 75.44 157 TYR A N 1
ATOM 1238 C CA . TYR A 1 157 ? -1.662 -16.409 1.936 1.00 75.44 157 TYR A CA 1
ATOM 1239 C C . TYR A 1 157 ? -1.390 -17.614 2.850 1.00 75.44 157 TYR A C 1
ATOM 1241 O O . TYR A 1 157 ? -1.908 -17.652 3.964 1.00 75.44 157 TYR A O 1
ATOM 1249 N N . LEU A 1 158 ? -0.613 -18.606 2.393 1.00 67.81 158 LEU A N 1
ATOM 1250 C CA . LEU A 1 158 ? -0.270 -19.802 3.175 1.00 67.81 158 LEU A CA 1
ATOM 1251 C C . LEU A 1 158 ? 0.917 -19.576 4.122 1.00 67.81 158 LEU A C 1
ATOM 1253 O O . LEU A 1 158 ? 1.041 -20.290 5.115 1.00 67.81 158 LEU A O 1
ATOM 1257 N N . LEU A 1 159 ? 1.792 -18.606 3.830 1.00 56.91 159 LEU A N 1
ATOM 1258 C CA . LEU A 1 159 ? 2.792 -18.162 4.799 1.00 56.91 159 LEU A CA 1
ATOM 1259 C C . LEU A 1 159 ? 2.106 -17.304 5.872 1.00 56.91 159 LEU A C 1
ATOM 1261 O O . LEU A 1 159 ? 1.408 -16.352 5.519 1.00 56.91 159 LEU A O 1
ATOM 1265 N N . PRO A 1 160 ? 2.289 -17.618 7.166 1.00 49.09 160 PRO A N 1
ATOM 1266 C CA . PRO A 1 160 ? 1.695 -16.833 8.230 1.00 49.09 160 PRO A CA 1
ATOM 1267 C C . PRO A 1 160 ? 2.318 -15.433 8.244 1.00 49.09 160 PRO A C 1
ATOM 1269 O O . PRO A 1 160 ? 3.540 -15.282 8.295 1.00 49.09 160 PRO A O 1
ATOM 1272 N N . LEU A 1 161 ? 1.426 -14.450 8.167 1.00 50.66 161 LEU A N 1
ATOM 1273 C CA . LEU A 1 161 ? 1.633 -13.032 8.450 1.00 50.66 161 LEU A CA 1
ATOM 1274 C C . LEU A 1 161 ? 2.095 -12.775 9.885 1.00 50.66 161 LEU A C 1
ATOM 1276 O O . LEU A 1 161 ? 1.520 -13.412 10.798 1.00 50.66 161 LEU A O 1
#

Foldseek 3Di:
DVVVVVCVVVVVVVVVVVVVVVVVCVVVVVCVVVVVVVVVCLCVVQVCVLCVVVLVVLLVCLVVVNLLVVLVVCCVPPCVPPVDHSLLSSLLVQLQAAALVRSLSSLVSCCVSVVDPPVSSVVSNVNSHFHHLSNCVRRVCVVPPDPCSVVVNCVRPVPDD

Sequence (161 aa):
MLKRQLLKTKKPLLLSLFTALTLSMLLENEKAFSLSLTGLNLWFEKMIPTLLPFMILSGILIRMNLSDSFARLFAPLLRPIFRLSDSCLYVLVIGFLCGFPMGARVAAESLQHGKLDKKEASLMLSFCNNIGPIYFSGFVLNLFPVSRPFLFWAGMYLLPL

Radius of gyration: 20.04 Å; chains: 1; bounding box: 51×33×46 Å

pLDDT: mean 88.45, std 9.98, range [49.09, 96.94]

InterPro domains:
  IPR011642 Nucleoside transporter/FeoB GTPase, Gate domain [PF07670] (46-129)

Organism: NCBI:txid2838557

Secondary structure (DSSP, 8-state):
-HHHHHHHHHHHHHHHHHHHHHHHHHHTHHHHHHHHHHHHHHIIIIIHHHHHHHHHHHHHHHHTT-HHHHHHHHHHHHHHHH---HHHHHHHHHHHHH-HHHHHHHHHHHHHTTSS-HHHHHHHHHHT-S--HHHIIIIIHHHS--S-HHHHHHHHHHS--